Protein AF-A0A377LNA5-F1 (afdb_monomer_lite)

Organism: Enterobacter cloacae (NCBI:txid550)

Structure (mmCIF, N/CA/C/O backbone):
data_AF-A0A377LNA5-F1
#
_entry.id   AF-A0A377LNA5-F1
#
loop_
_atom_site.group_PDB
_atom_site.id
_atom_site.type_symbol
_atom_site.label_atom_id
_atom_site.label_alt_id
_atom_site.label_comp_id
_atom_site.label_asym_id
_atom_site.label_entity_id
_atom_site.label_seq_id
_atom_site.pdbx_PDB_ins_code
_atom_site.Cartn_x
_atom_site.Cartn_y
_atom_site.Cartn_z
_atom_site.occupancy
_atom_site.B_iso_or_equiv
_atom_site.auth_seq_id
_atom_site.auth_comp_id
_atom_site.auth_asym_id
_atom_site.auth_atom_id
_atom_site.pdbx_PDB_model_num
ATOM 1 N N . MET A 1 1 ? 2.629 2.151 -22.520 1.00 58.81 1 MET A N 1
ATOM 2 C CA . MET A 1 1 ? 1.992 1.727 -21.253 1.00 58.81 1 MET A CA 1
ATOM 3 C C . MET A 1 1 ? 3.053 1.701 -20.163 1.00 58.81 1 MET A C 1
ATOM 5 O O . MET A 1 1 ? 4.060 1.023 -20.344 1.00 58.81 1 MET A O 1
ATOM 9 N N . SER A 1 2 ? 2.897 2.472 -19.088 1.00 71.50 2 SER A N 1
ATOM 10 C CA . SER A 1 2 ? 3.775 2.378 -17.916 1.00 71.50 2 SER A CA 1
ATOM 11 C C . SER A 1 2 ? 3.412 1.116 -17.129 1.00 71.50 2 SER A C 1
ATOM 13 O O . SER A 1 2 ? 2.253 0.904 -16.788 1.00 71.50 2 SER A O 1
ATOM 15 N N . LYS A 1 3 ? 4.390 0.239 -16.882 1.00 89.44 3 LYS A N 1
ATOM 16 C CA . LYS A 1 3 ? 4.208 -0.936 -16.017 1.00 89.44 3 LYS A CA 1
ATOM 17 C C . LYS A 1 3 ? 4.509 -0.525 -14.575 1.00 89.44 3 LYS A C 1
ATOM 19 O O . LYS A 1 3 ? 5.549 0.095 -14.333 1.00 89.44 3 LYS A O 1
ATOM 24 N N . LYS A 1 4 ? 3.606 -0.854 -13.649 1.00 94.06 4 LYS A N 1
ATOM 25 C CA . LYS A 1 4 ? 3.732 -0.595 -12.209 1.00 94.06 4 LYS A CA 1
ATOM 26 C C . LYS A 1 4 ? 3.329 -1.844 -11.425 1.00 94.06 4 LYS A C 1
ATOM 28 O O . LYS A 1 4 ? 2.388 -2.521 -11.823 1.00 94.06 4 LYS A O 1
ATOM 33 N N . ILE A 1 5 ? 4.031 -2.125 -10.335 1.00 95.69 5 ILE A N 1
ATOM 34 C CA . ILE A 1 5 ? 3.704 -3.158 -9.347 1.00 95.69 5 ILE A CA 1
ATOM 35 C C . ILE A 1 5 ? 3.685 -2.455 -7.992 1.00 95.69 5 ILE A C 1
ATOM 37 O O . ILE A 1 5 ? 4.661 -1.797 -7.644 1.00 95.69 5 ILE A O 1
ATOM 41 N N . ALA A 1 6 ? 2.583 -2.551 -7.255 1.00 96.62 6 ALA A N 1
ATOM 42 C CA . ALA A 1 6 ? 2.454 -1.974 -5.920 1.00 96.62 6 ALA A CA 1
ATOM 43 C C . ALA A 1 6 ? 2.475 -3.083 -4.864 1.00 96.62 6 ALA A C 1
ATOM 45 O O . ALA A 1 6 ? 1.920 -4.157 -5.087 1.00 96.62 6 ALA A O 1
ATOM 46 N N . PHE A 1 7 ? 3.100 -2.804 -3.723 1.00 96.81 7 PHE A N 1
ATOM 47 C CA . PHE A 1 7 ? 3.096 -3.671 -2.549 1.00 96.81 7 PHE A CA 1
ATOM 48 C C . PHE A 1 7 ? 2.185 -3.061 -1.500 1.00 96.81 7 PHE A C 1
ATOM 50 O O . PHE A 1 7 ? 2.409 -1.934 -1.046 1.00 96.81 7 PHE A O 1
ATOM 57 N N . THR A 1 8 ? 1.154 -3.807 -1.127 1.00 97.19 8 THR A N 1
ATOM 58 C CA . THR A 1 8 ? 0.109 -3.338 -0.224 1.00 97.19 8 THR A CA 1
ATOM 59 C C . THR A 1 8 ? -0.133 -4.342 0.887 1.00 97.19 8 THR A C 1
ATOM 61 O O . THR A 1 8 ? -0.033 -5.546 0.670 1.00 97.19 8 THR A O 1
ATOM 64 N N . VAL A 1 9 ? -0.503 -3.844 2.061 1.00 96.88 9 VAL A N 1
ATOM 65 C CA . VAL A 1 9 ? -0.988 -4.649 3.183 1.00 96.88 9 VAL A CA 1
ATOM 66 C C . VAL A 1 9 ? -2.386 -4.176 3.554 1.00 96.88 9 VAL A C 1
ATOM 68 O O . VAL A 1 9 ? -2.720 -2.997 3.405 1.00 96.88 9 VAL A O 1
ATOM 71 N N . THR A 1 10 ? -3.228 -5.090 4.010 1.00 95.88 10 THR A N 1
ATOM 72 C CA . THR A 1 10 ? -4.555 -4.777 4.537 1.00 95.88 10 THR A CA 1
ATOM 73 C C . THR A 1 10 ? -4.823 -5.654 5.746 1.00 95.88 10 THR A C 1
ATOM 75 O O . THR A 1 10 ? -4.397 -6.807 5.782 1.00 95.88 10 THR A O 1
ATOM 78 N N . CYS A 1 11 ? -5.470 -5.074 6.747 1.00 94.81 11 CYS A N 1
ATOM 79 C CA . CYS A 1 11 ? -5.941 -5.757 7.934 1.00 94.81 11 CYS A CA 1
ATOM 80 C C . CYS A 1 11 ? -7.460 -5.930 7.832 1.00 94.81 11 CYS A C 1
ATOM 82 O O . CYS A 1 11 ? -8.177 -4.973 7.537 1.00 94.81 11 CYS A O 1
ATOM 84 N N . ASP A 1 12 ? -7.934 -7.147 8.090 1.00 89.12 12 ASP A N 1
ATOM 85 C CA . ASP A 1 12 ? -9.356 -7.493 8.055 1.00 89.12 12 ASP A CA 1
ATOM 86 C C . ASP A 1 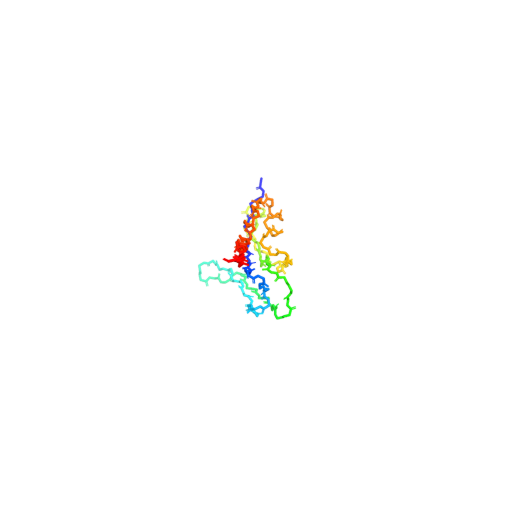12 ? -9.987 -7.415 9.456 1.00 89.12 12 ASP A C 1
ATOM 88 O O . ASP A 1 12 ? -9.326 -7.107 10.450 1.00 89.12 12 ASP A O 1
ATOM 92 N N . GLY A 1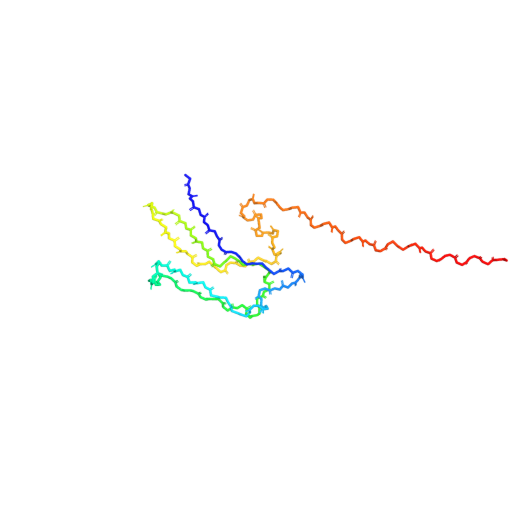 13 ? -11.295 -7.672 9.554 1.00 86.94 13 GLY A N 1
ATOM 93 C CA . GLY A 1 13 ? -11.981 -7.793 10.8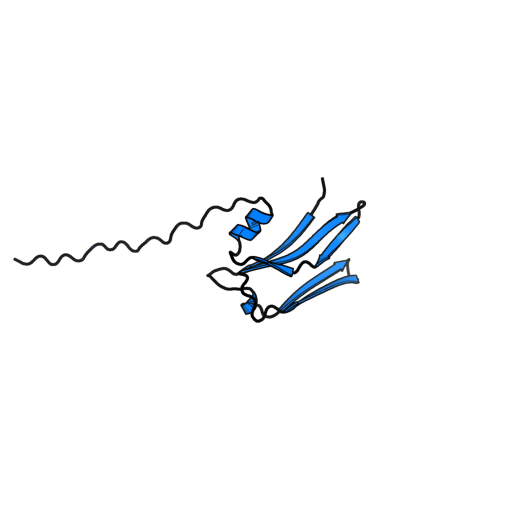47 1.00 86.94 13 GLY A CA 1
ATOM 94 C C . GLY A 1 13 ? -12.036 -6.498 11.666 1.00 86.94 13 GLY A C 1
ATOM 95 O O . GLY A 1 13 ? -12.074 -6.548 12.893 1.00 86.94 13 GLY A O 1
ATOM 96 N N . GLY A 1 14 ? -12.004 -5.335 11.004 1.00 87.06 14 GLY A N 1
ATOM 97 C CA . GLY A 1 14 ? -12.009 -4.024 11.664 1.00 87.06 14 GLY A CA 1
ATOM 98 C C . GLY A 1 14 ? -10.688 -3.658 12.350 1.00 87.06 14 GLY A C 1
ATOM 99 O O . GLY A 1 14 ? -10.643 -2.695 13.114 1.00 87.06 14 GLY A O 1
ATOM 100 N N . GLN A 1 15 ? -9.616 -4.414 12.101 1.00 94.75 15 GLN A N 1
ATOM 101 C CA . GLN A 1 15 ? -8.287 -4.107 12.617 1.00 94.75 15 GLN A CA 1
ATOM 102 C C . GLN A 1 15 ? -7.604 -3.005 11.794 1.00 94.75 15 GLN A C 1
ATOM 104 O O . GLN A 1 15 ? -7.889 -2.814 10.613 1.00 94.75 15 GLN A O 1
ATOM 109 N N . THR A 1 16 ? -6.660 -2.297 12.417 1.00 97.38 16 THR A N 1
ATOM 110 C CA . THR A 1 16 ? -5.829 -1.287 11.746 1.00 97.38 16 THR A CA 1
ATOM 111 C C . THR A 1 16 ? -4.378 -1.741 11.653 1.00 97.38 16 THR A C 1
ATOM 113 O O . THR A 1 16 ? -3.922 -2.606 12.409 1.00 97.38 16 THR A O 1
ATOM 116 N N . VAL A 1 17 ? -3.612 -1.095 10.771 1.00 97.25 17 VAL A N 1
ATOM 117 C CA . VAL A 1 17 ? -2.178 -1.370 10.594 1.00 97.25 17 VAL A CA 1
ATOM 118 C C . VAL A 1 17 ? -1.353 -1.086 11.856 1.00 97.25 17 VAL A C 1
ATOM 120 O O . VAL A 1 17 ? -0.241 -1.593 11.976 1.00 97.25 17 VAL A O 1
ATOM 123 N N . SER A 1 18 ? -1.899 -0.356 12.838 1.00 97.12 18 SER A N 1
ATOM 124 C CA . SER A 1 18 ? -1.273 -0.157 14.155 1.00 97.12 18 SER A CA 1
ATOM 125 C C . SER A 1 18 ? -0.961 -1.473 14.870 1.00 97.12 18 SER A C 1
ATOM 127 O O . SER A 1 18 ? 0.067 -1.584 15.537 1.00 97.12 18 SER A O 1
ATOM 129 N N . GLY A 1 19 ? -1.779 -2.514 14.665 1.00 95.44 19 GLY A N 1
ATOM 130 C CA . GLY A 1 19 ? -1.531 -3.841 15.238 1.00 95.44 19 GLY A CA 1
ATOM 131 C C . GLY A 1 19 ? -0.215 -4.485 14.778 1.00 95.44 19 GLY A C 1
ATOM 132 O O . GLY A 1 19 ? 0.347 -5.302 15.507 1.00 95.44 19 GLY A O 1
ATOM 133 N N . LEU A 1 20 ? 0.307 -4.086 13.612 1.00 94.81 20 LEU A N 1
ATOM 134 C CA . LEU A 1 20 ? 1.554 -4.603 13.038 1.00 94.81 20 LEU A CA 1
ATOM 135 C C . LEU A 1 20 ? 2.806 -3.940 13.629 1.00 94.81 20 LEU A C 1
ATOM 137 O O . LEU A 1 20 ? 3.895 -4.492 13.501 1.00 94.81 20 LEU A O 1
ATOM 141 N N . ARG A 1 21 ? 2.654 -2.794 14.312 1.00 95.81 21 ARG A N 1
ATOM 142 C CA . ARG A 1 21 ? 3.713 -1.973 14.934 1.00 95.81 21 ARG A CA 1
ATOM 143 C C . ARG A 1 21 ? 4.738 -1.416 13.951 1.00 95.81 21 ARG A C 1
ATOM 145 O O . ARG A 1 21 ? 4.812 -0.213 13.798 1.00 95.81 21 ARG A O 1
ATOM 152 N N . ASN A 1 22 ? 5.483 -2.248 13.237 1.00 96.56 22 ASN A N 1
ATOM 153 C CA . ASN A 1 22 ? 6.458 -1.801 12.250 1.00 96.56 22 ASN A CA 1
ATOM 154 C C . ASN A 1 22 ? 6.430 -2.715 11.024 1.00 96.56 22 ASN A C 1
ATOM 156 O O . ASN A 1 22 ? 6.371 -3.936 11.154 1.00 96.56 22 ASN A O 1
ATOM 160 N N . LEU A 1 23 ? 6.526 -2.122 9.837 1.00 96.69 23 LEU A N 1
ATOM 161 C CA . LEU A 1 23 ? 6.727 -2.856 8.591 1.00 96.69 23 LEU A CA 1
ATOM 162 C C . LEU A 1 23 ? 8.025 -2.421 7.932 1.00 96.69 23 LEU A C 1
ATOM 164 O O . LEU A 1 23 ? 8.332 -1.231 7.892 1.00 96.69 23 LEU A O 1
ATOM 168 N N . SER A 1 24 ? 8.753 -3.381 7.374 1.00 95.50 24 SER A N 1
ATOM 169 C CA . SER A 1 24 ? 9.913 -3.132 6.526 1.00 95.50 24 SER A CA 1
ATOM 170 C C . SER A 1 24 ? 9.681 -3.655 5.114 1.00 95.50 24 SER A C 1
ATOM 172 O O . SER A 1 24 ? 8.897 -4.577 4.884 1.00 95.50 24 SER A O 1
ATOM 174 N N . ILE A 1 25 ? 10.360 -3.031 4.160 1.00 95.44 25 ILE A N 1
ATOM 175 C CA . ILE A 1 25 ? 10.478 -3.500 2.789 1.00 95.44 25 ILE A CA 1
ATOM 176 C C . ILE A 1 25 ? 11.936 -3.394 2.366 1.00 95.44 25 ILE A C 1
ATOM 178 O O . ILE A 1 25 ? 12.540 -2.322 2.436 1.00 95.44 25 ILE A O 1
ATOM 182 N N . ASP A 1 26 ? 12.465 -4.516 1.903 1.00 95.56 26 ASP A N 1
ATOM 183 C CA . ASP A 1 26 ? 13.817 -4.640 1.389 1.00 95.56 26 ASP A CA 1
ATOM 184 C C . ASP A 1 26 ? 13.742 -5.078 -0.074 1.00 95.56 26 ASP A C 1
ATOM 186 O O . ASP A 1 26 ? 12.975 -5.965 -0.455 1.00 95.56 26 ASP A O 1
ATOM 190 N N . VAL A 1 27 ? 14.504 -4.393 -0.916 1.00 95.12 27 VAL A N 1
ATOM 191 C CA . VAL A 1 27 ? 14.641 -4.676 -2.340 1.00 95.12 27 VAL A CA 1
ATOM 192 C C . VAL A 1 27 ? 16.064 -5.123 -2.580 1.00 95.12 27 VAL A C 1
ATOM 194 O O . VAL A 1 27 ? 16.999 -4.348 -2.387 1.00 95.12 27 VAL A O 1
ATOM 197 N N . GLU A 1 28 ? 16.216 -6.341 -3.077 1.00 95.81 28 GLU A N 1
ATOM 198 C CA . GLU A 1 28 ? 17.515 -6.956 -3.319 1.00 95.81 28 GLU A CA 1
ATOM 199 C C . GLU A 1 28 ? 17.630 -7.436 -4.770 1.00 95.81 28 GLU A C 1
ATOM 201 O O . GLU A 1 28 ? 16.647 -7.813 -5.413 1.00 95.81 28 GLU A O 1
ATOM 206 N N . GLN A 1 29 ? 18.854 -7.429 -5.293 1.00 93.12 29 GLN A N 1
ATOM 207 C CA . GLN A 1 29 ? 19.222 -8.065 -6.551 1.00 93.12 29 GLN A CA 1
ATOM 208 C C . GLN A 1 29 ? 20.304 -9.109 -6.273 1.00 93.12 29 GLN A C 1
ATOM 210 O O . GLN A 1 29 ? 21.476 -8.782 -6.084 1.00 93.12 29 GLN A O 1
ATOM 215 N N . GLY A 1 30 ? 19.911 -10.384 -6.245 1.00 94.00 30 GLY A N 1
ATOM 216 C CA . GLY A 1 30 ? 20.805 -11.457 -5.810 1.00 94.00 30 GLY A CA 1
ATOM 217 C C . GLY A 1 30 ? 21.185 -11.265 -4.342 1.00 94.00 30 GLY A C 1
ATOM 218 O O . GLY A 1 30 ? 20.304 -11.203 -3.499 1.00 94.00 30 GLY A O 1
ATOM 219 N N . ALA A 1 31 ? 22.481 -11.140 -4.052 1.00 93.69 31 ALA A N 1
ATOM 220 C CA . ALA A 1 31 ? 22.989 -10.865 -2.702 1.00 93.69 31 ALA A CA 1
ATOM 221 C C . ALA A 1 31 ? 23.199 -9.362 -2.417 1.00 93.69 31 ALA A C 1
ATOM 223 O O . ALA A 1 31 ? 23.762 -8.997 -1.387 1.00 93.69 31 ALA A O 1
ATOM 224 N N . THR A 1 32 ? 22.825 -8.478 -3.347 1.00 94.88 32 THR A N 1
ATOM 225 C CA . THR A 1 32 ? 23.027 -7.031 -3.216 1.00 94.88 32 THR A CA 1
ATOM 226 C C . THR A 1 32 ? 21.733 -6.343 -2.792 1.00 94.88 32 THR A C 1
ATOM 228 O O . THR A 1 32 ? 20.781 -6.289 -3.569 1.00 94.88 32 THR A O 1
ATOM 231 N N . GLY A 1 33 ? 21.716 -5.763 -1.591 1.00 94.50 33 GLY A N 1
ATOM 232 C CA . GLY A 1 33 ? 20.645 -4.867 -1.149 1.00 94.50 33 GLY A CA 1
ATOM 233 C C . GLY A 1 33 ? 20.655 -3.558 -1.941 1.00 94.50 33 GLY A C 1
ATOM 234 O O . GLY A 1 33 ? 21.684 -2.890 -2.037 1.00 94.50 33 GLY A O 1
ATOM 235 N N . LEU A 1 34 ? 19.517 -3.206 -2.536 1.00 94.12 34 LEU A N 1
ATOM 236 C CA . LEU A 1 34 ? 19.344 -2.007 -3.360 1.00 94.12 34 LEU A CA 1
ATOM 237 C C . LEU A 1 34 ? 18.592 -0.899 -2.621 1.00 94.12 34 LEU A C 1
ATOM 239 O O . LEU A 1 34 ? 18.940 0.273 -2.756 1.00 94.12 34 LEU A O 1
ATOM 243 N N . VAL A 1 35 ? 17.536 -1.255 -1.886 1.00 94.25 35 VAL A N 1
ATOM 244 C CA . VAL A 1 35 ? 16.716 -0.320 -1.104 1.00 94.25 35 VAL A CA 1
ATOM 245 C C . VAL A 1 35 ? 16.241 -1.017 0.160 1.00 94.25 35 VAL A C 1
ATOM 247 O O . VAL A 1 35 ? 15.777 -2.146 0.085 1.00 94.25 35 VAL A O 1
ATOM 250 N N . SER A 1 36 ? 16.269 -0.301 1.276 1.00 94.38 36 SER A N 1
ATOM 251 C CA . SER A 1 36 ? 15.612 -0.697 2.519 1.00 94.38 36 SER A CA 1
ATOM 252 C C . SER A 1 36 ? 14.767 0.465 3.018 1.00 94.38 36 SER A C 1
ATOM 254 O O . SER A 1 36 ? 15.177 1.625 2.931 1.00 94.38 36 SER A O 1
ATOM 256 N N . GLY A 1 37 ? 13.580 0.167 3.528 1.00 93.44 37 GLY A N 1
ATOM 257 C CA . GLY A 1 37 ? 12.695 1.154 4.127 1.00 93.44 37 GLY A CA 1
ATOM 258 C C . GLY A 1 37 ? 11.855 0.532 5.226 1.00 93.44 37 GLY A C 1
ATOM 259 O O . GLY A 1 37 ? 11.457 -0.626 5.128 1.00 93.44 37 GLY A O 1
ATOM 260 N N . SER A 1 38 ? 11.567 1.306 6.265 1.00 95.62 38 SER A N 1
ATOM 261 C CA . SER A 1 38 ? 10.659 0.907 7.334 1.00 95.62 38 SER A CA 1
ATOM 262 C C . SER A 1 38 ? 9.641 1.999 7.626 1.00 95.62 38 SER A C 1
ATOM 264 O O . SER A 1 38 ? 9.848 3.177 7.328 1.00 95.62 38 SER A O 1
ATOM 266 N N . VAL A 1 39 ? 8.510 1.589 8.184 1.00 96.38 39 VAL A N 1
ATOM 267 C CA . VAL A 1 39 ? 7.449 2.478 8.636 1.00 96.38 39 VAL A CA 1
ATOM 268 C C . VAL A 1 39 ? 6.959 2.023 10.001 1.00 96.38 39 VAL A C 1
ATOM 270 O O . VAL A 1 39 ? 6.514 0.888 10.168 1.00 96.38 39 VAL A O 1
ATOM 273 N N . GLU A 1 40 ? 7.015 2.948 10.955 1.00 96.88 40 GLU A N 1
ATOM 274 C CA . GLU A 1 40 ? 6.361 2.812 12.251 1.00 96.88 40 GLU A CA 1
ATOM 275 C C . GLU A 1 40 ? 4.854 3.033 12.071 1.00 96.88 40 GLU A C 1
ATOM 277 O O . GLU A 1 40 ? 4.405 3.966 11.397 1.00 96.88 40 GLU A O 1
ATOM 282 N N . LEU A 1 41 ? 4.068 2.135 12.646 1.00 97.44 41 LEU A N 1
ATOM 283 C CA . LEU A 1 41 ? 2.624 2.057 12.478 1.00 97.44 41 LEU A CA 1
ATOM 284 C C . LEU A 1 41 ? 1.877 2.278 13.789 1.00 97.44 41 LEU A C 1
ATOM 286 O O . LEU A 1 41 ? 0.659 2.436 13.754 1.00 97.44 41 LEU A O 1
ATOM 290 N N . SER A 1 42 ? 2.565 2.325 14.931 1.00 96.50 42 SER A N 1
ATOM 291 C CA . SER A 1 42 ? 1.922 2.572 16.220 1.00 96.50 42 SER A CA 1
ATOM 292 C C . SER A 1 42 ? 1.069 3.845 16.186 1.00 96.50 42 SER A C 1
ATOM 294 O O . SER A 1 42 ? 1.544 4.932 15.861 1.00 96.50 42 SER A O 1
ATOM 296 N N . GLY A 1 43 ? -0.216 3.703 16.518 1.00 95.75 43 GLY A N 1
ATOM 297 C CA . GLY A 1 43 ? -1.177 4.812 16.545 1.00 95.75 43 GLY A CA 1
ATOM 298 C C . GLY A 1 43 ? -1.828 5.149 15.198 1.00 95.75 43 GLY A C 1
ATOM 299 O O . GLY A 1 43 ? -2.658 6.055 15.140 1.00 95.75 43 GLY A O 1
ATOM 300 N N . ARG A 1 44 ? -1.504 4.421 14.124 1.00 96.62 44 ARG A N 1
ATOM 301 C CA . ARG A 1 44 ? -2.152 4.577 12.815 1.00 96.62 44 ARG A CA 1
ATOM 302 C C . ARG A 1 44 ? -3.585 4.047 12.807 1.00 96.62 44 ARG A C 1
ATOM 304 O O . ARG A 1 44 ? -3.902 3.021 13.414 1.00 96.62 44 ARG A O 1
ATOM 311 N N . GLN A 1 45 ? -4.452 4.758 12.096 1.00 96.69 45 GLN A N 1
ATOM 312 C CA . GLN A 1 45 ? -5.888 4.462 12.030 1.00 96.69 45 GLN A CA 1
ATOM 313 C C . GLN A 1 45 ? -6.277 3.748 10.736 1.00 96.69 45 GLN A C 1
ATOM 315 O O . GLN A 1 45 ? -7.395 3.261 10.605 1.00 96.69 45 GLN A O 1
ATOM 320 N N . GLU A 1 46 ? -5.356 3.669 9.782 1.00 97.75 46 GLU A N 1
ATOM 321 C CA . GLU A 1 46 ? -5.628 3.082 8.485 1.00 97.75 46 GLU A CA 1
ATOM 322 C C . GLU A 1 46 ? -5.751 1.556 8.579 1.00 97.75 46 GLU A C 1
ATOM 324 O O . GLU A 1 46 ? -4.961 0.902 9.258 1.00 97.75 46 GLU A O 1
ATOM 329 N N . ALA A 1 47 ? -6.726 0.971 7.883 1.00 97.50 47 ALA A N 1
ATOM 330 C CA . ALA A 1 47 ? -6.877 -0.483 7.783 1.00 97.50 47 ALA A CA 1
ATOM 331 C C . ALA A 1 47 ? -6.062 -1.078 6.622 1.00 97.50 47 ALA A C 1
ATOM 333 O O . ALA A 1 47 ? -5.778 -2.271 6.609 1.00 97.50 47 ALA A O 1
ATOM 334 N N . ALA A 1 48 ? -5.639 -0.256 5.660 1.00 97.75 48 ALA A N 1
ATOM 335 C CA . ALA A 1 48 ? -4.766 -0.668 4.566 1.00 97.75 48 ALA A CA 1
ATOM 336 C C . ALA A 1 48 ? -3.644 0.343 4.310 1.00 97.75 48 ALA A C 1
ATOM 338 O O . ALA A 1 48 ? -3.753 1.519 4.658 1.00 97.75 48 ALA A O 1
ATOM 339 N N . LEU A 1 49 ? -2.554 -0.118 3.695 1.00 97.94 49 LEU A N 1
ATOM 340 C CA . LEU A 1 49 ? -1.357 0.677 3.431 1.00 97.94 49 LEU A CA 1
ATOM 341 C C . LEU A 1 49 ? -0.695 0.242 2.117 1.00 97.94 49 LEU A C 1
ATOM 343 O O . LEU A 1 49 ? -0.450 -0.944 1.901 1.00 97.94 49 LEU A O 1
ATOM 347 N N . ILE A 1 50 ? -0.335 1.206 1.269 1.00 97.81 50 ILE A N 1
ATOM 348 C CA . ILE A 1 50 ? 0.624 1.017 0.173 1.00 97.81 50 ILE A CA 1
ATOM 349 C C . ILE A 1 50 ? 2.022 1.265 0.741 1.00 97.81 50 ILE A C 1
ATOM 351 O O . ILE A 1 50 ? 2.355 2.400 1.084 1.00 97.81 50 ILE A O 1
ATOM 355 N N . LEU A 1 51 ? 2.856 0.225 0.828 1.00 97.31 51 LEU A N 1
ATOM 356 C CA . LEU A 1 51 ? 4.233 0.370 1.310 1.00 97.31 51 LEU A CA 1
ATOM 357 C C . LEU A 1 51 ? 5.117 1.030 0.253 1.00 97.31 51 LEU A C 1
ATOM 359 O O . LEU A 1 51 ? 5.830 1.992 0.537 1.00 97.31 51 LEU A O 1
ATOM 363 N N . GLY A 1 52 ? 5.053 0.533 -0.979 1.00 96.69 52 GLY A N 1
ATOM 364 C CA . GLY A 1 52 ? 5.901 1.012 -2.057 1.00 96.69 52 GLY A CA 1
ATOM 365 C C . GLY A 1 52 ? 5.502 0.470 -3.417 1.00 96.69 52 GLY A C 1
ATOM 366 O O . GLY A 1 52 ? 4.604 -0.361 -3.550 1.00 96.69 52 GLY A O 1
ATOM 367 N N . GLU A 1 53 ? 6.181 0.966 -4.443 1.00 96.81 53 GLU A N 1
ATOM 368 C CA . GLU A 1 53 ? 5.877 0.659 -5.834 1.00 96.81 53 GLU A CA 1
ATOM 369 C C . GLU A 1 53 ? 7.151 0.453 -6.651 1.00 96.81 53 GLU A C 1
ATOM 371 O O . GLU A 1 53 ? 8.063 1.283 -6.619 1.00 96.81 53 GLU A O 1
ATOM 376 N N . PHE A 1 54 ? 7.165 -0.595 -7.473 1.00 96.25 54 PHE A N 1
ATOM 377 C CA . PHE A 1 54 ? 8.030 -0.664 -8.641 1.00 96.25 54 PHE A CA 1
ATOM 378 C C . PHE A 1 54 ? 7.350 -0.023 -9.835 1.00 96.25 54 PHE A C 1
ATOM 380 O O . PHE A 1 54 ? 6.209 -0.339 -10.163 1.00 96.25 54 PHE A O 1
ATOM 387 N N . TYR A 1 55 ? 8.075 0.821 -10.551 1.00 95.25 55 TYR A N 1
ATOM 388 C CA . TYR A 1 55 ? 7.595 1.429 -11.784 1.00 95.25 55 TYR A CA 1
ATOM 389 C C . TYR A 1 55 ? 8.696 1.463 -12.837 1.00 95.25 55 TYR A C 1
ATOM 391 O O . TYR A 1 55 ? 9.890 1.492 -12.526 1.00 95.25 55 TYR A O 1
ATOM 399 N N . ARG A 1 56 ? 8.290 1.451 -14.110 1.00 94.56 56 ARG A N 1
ATOM 400 C CA . ARG A 1 56 ? 9.220 1.564 -15.236 1.00 94.56 56 ARG A CA 1
ATOM 401 C C . ARG A 1 56 ? 9.472 3.034 -15.583 1.00 94.56 56 ARG A C 1
ATOM 403 O O . ARG A 1 56 ? 8.528 3.767 -15.875 1.00 94.56 56 ARG A O 1
ATOM 410 N N . ARG A 1 57 ? 10.738 3.453 -15.618 1.00 92.25 57 ARG A N 1
ATOM 411 C CA . ARG A 1 57 ? 11.186 4.776 -16.093 1.00 92.25 57 ARG A CA 1
ATOM 412 C C . ARG A 1 57 ? 12.401 4.588 -16.994 1.00 92.25 57 ARG A C 1
ATOM 414 O O . ARG A 1 57 ? 13.361 3.968 -16.567 1.00 92.25 57 ARG A O 1
ATOM 421 N N . ASN A 1 58 ? 12.359 5.109 -18.222 1.00 91.81 58 ASN A N 1
ATOM 422 C CA . ASN A 1 58 ? 13.441 4.980 -19.216 1.00 91.81 58 ASN A CA 1
ATOM 423 C C . ASN A 1 58 ? 13.909 3.533 -19.446 1.00 91.81 58 ASN A C 1
ATOM 425 O O . ASN A 1 58 ? 15.092 3.272 -19.598 1.00 91.81 58 ASN A O 1
ATOM 429 N N . ASN A 1 59 ? 12.968 2.588 -19.457 1.00 89.75 59 ASN A N 1
ATOM 430 C CA . ASN A 1 59 ? 13.261 1.161 -19.557 1.00 89.75 59 ASN A CA 1
ATOM 431 C C . ASN A 1 59 ? 14.079 0.576 -18.386 1.00 89.75 59 ASN A C 1
ATOM 433 O O . ASN A 1 59 ? 14.592 -0.527 -18.521 1.00 89.75 59 ASN A O 1
ATOM 437 N N . ASP A 1 60 ? 14.098 1.236 -17.226 1.00 91.88 60 ASP A N 1
ATOM 438 C CA . ASP A 1 60 ? 14.618 0.706 -15.962 1.00 91.88 60 ASP A CA 1
ATOM 439 C C . ASP A 1 60 ? 13.499 0.520 -14.939 1.00 91.88 60 ASP A C 1
ATOM 441 O O . ASP A 1 60 ? 12.516 1.267 -14.927 1.00 91.88 60 ASP A O 1
ATOM 445 N N . TRP A 1 61 ? 13.649 -0.471 -14.056 1.00 92.38 61 TRP A N 1
ATOM 446 C CA . TRP A 1 61 ? 12.807 -0.593 -12.869 1.00 92.38 61 TRP A CA 1
ATOM 447 C C . TRP A 1 61 ? 13.342 0.344 -11.794 1.00 92.38 61 TRP A C 1
ATOM 449 O O . TRP A 1 61 ? 14.540 0.372 -11.516 1.00 92.38 61 TRP A O 1
ATOM 459 N N . LYS A 1 62 ? 12.446 1.121 -11.198 1.00 93.50 62 LYS A N 1
ATOM 460 C CA . LYS A 1 62 ? 12.729 1.968 -10.044 1.00 93.50 62 LYS A CA 1
ATOM 461 C C . LYS A 1 62 ? 11.767 1.593 -8.933 1.00 93.50 62 LYS A C 1
ATOM 463 O O . LYS A 1 62 ? 10.598 1.331 -9.210 1.00 93.50 62 LYS A O 1
ATOM 468 N N . PHE A 1 63 ? 12.269 1.571 -7.708 1.00 95.25 63 PHE A N 1
ATOM 469 C CA . PHE A 1 63 ? 11.448 1.432 -6.518 1.00 95.25 63 PHE A CA 1
ATOM 470 C C . PHE A 1 63 ? 11.202 2.807 -5.901 1.00 95.25 63 PHE A C 1
ATOM 472 O O . PHE A 1 63 ? 12.089 3.663 -5.901 1.00 95.25 63 PHE A O 1
ATOM 479 N N . ARG A 1 64 ? 10.003 3.011 -5.369 1.00 94.88 64 ARG A N 1
ATOM 480 C CA . ARG A 1 64 ? 9.643 4.182 -4.576 1.00 94.88 64 ARG A CA 1
ATOM 481 C C . ARG A 1 64 ? 8.922 3.727 -3.322 1.00 94.88 64 ARG A C 1
ATOM 483 O O . ARG A 1 64 ? 7.924 3.016 -3.404 1.00 94.88 64 ARG A O 1
ATOM 490 N N . PHE A 1 65 ? 9.410 4.200 -2.185 1.00 95.94 65 PHE A N 1
ATOM 491 C CA . PHE A 1 65 ? 8.713 4.092 -0.915 1.00 95.94 65 PHE A CA 1
ATOM 492 C C . PHE A 1 65 ? 7.550 5.095 -0.873 1.00 95.94 65 PHE A C 1
ATOM 494 O O . PHE A 1 65 ? 7.709 6.228 -1.330 1.00 95.94 65 PHE A O 1
ATOM 501 N N . VAL A 1 66 ? 6.381 4.668 -0.389 1.00 95.50 66 VAL A N 1
ATOM 502 C CA . VAL A 1 66 ? 5.131 5.450 -0.443 1.00 95.50 66 VAL A CA 1
ATOM 503 C C . VAL A 1 66 ? 4.511 5.631 0.945 1.00 95.50 66 VAL A C 1
ATOM 505 O O . VAL A 1 66 ? 4.233 6.761 1.329 1.00 95.50 66 VAL A O 1
ATOM 508 N N . ALA A 1 67 ? 4.308 4.546 1.699 1.00 95.62 67 ALA A N 1
ATOM 509 C CA . ALA A 1 67 ? 3.683 4.538 3.032 1.00 95.62 67 ALA A CA 1
ATOM 510 C C . ALA A 1 67 ? 2.302 5.239 3.138 1.00 95.62 67 ALA A C 1
ATOM 512 O O . ALA A 1 67 ? 1.941 5.782 4.190 1.00 95.62 67 ALA A O 1
ATOM 513 N N . GLN A 1 68 ? 1.502 5.190 2.071 1.00 97.38 68 GLN A N 1
ATOM 514 C CA . GLN A 1 68 ? 0.178 5.816 2.004 1.00 97.38 68 GLN A CA 1
ATOM 515 C C . GLN A 1 68 ? -0.894 4.912 2.612 1.00 97.38 68 GLN A C 1
ATOM 517 O O . GLN A 1 68 ? -1.060 3.774 2.176 1.00 97.38 68 GLN A O 1
ATOM 522 N N . GLY A 1 69 ? -1.639 5.422 3.591 1.00 97.19 69 GLY A N 1
ATOM 523 C CA . GLY A 1 69 ? -2.690 4.677 4.279 1.00 97.19 69 GLY A CA 1
ATOM 524 C C . GLY A 1 69 ? -4.100 4.900 3.718 1.00 97.19 69 GLY A C 1
ATOM 525 O O . GLY A 1 69 ? -4.385 5.919 3.088 1.00 97.19 69 GLY A O 1
ATOM 526 N N . PHE A 1 70 ? -4.983 3.934 3.973 1.00 97.44 70 PHE A N 1
ATOM 527 C CA . PHE A 1 70 ? -6.391 3.913 3.580 1.00 97.44 70 PHE A CA 1
ATOM 528 C C . PHE A 1 70 ? -7.263 3.492 4.772 1.00 97.44 70 PHE A C 1
ATOM 530 O O . PHE A 1 70 ? -7.213 2.345 5.223 1.00 97.44 70 PHE A O 1
ATOM 537 N N . ASN A 1 71 ? -8.093 4.414 5.274 1.00 94.69 71 ASN A N 1
ATOM 538 C CA . ASN A 1 71 ? -8.959 4.171 6.438 1.00 94.69 71 ASN A CA 1
ATOM 539 C C . ASN A 1 71 ? -9.998 3.067 6.199 1.00 94.69 71 ASN A C 1
ATOM 541 O O . ASN A 1 71 ? -10.197 2.231 7.068 1.00 94.69 71 ASN A O 1
ATOM 545 N N . GLY A 1 72 ? -10.631 3.023 5.022 1.00 89.75 72 GLY A N 1
ATOM 546 C CA . GLY A 1 72 ? -11.677 2.035 4.717 1.00 89.75 72 GLY A CA 1
ATOM 547 C C . GLY A 1 72 ? -11.166 0.650 4.293 1.00 89.75 72 GLY A C 1
ATOM 548 O O . GLY A 1 72 ? -11.954 -0.156 3.809 1.00 89.75 72 GLY A O 1
ATOM 549 N N . GLY A 1 73 ? -9.864 0.375 4.426 1.00 94.00 73 GLY A N 1
ATOM 550 C CA . GLY A 1 73 ? -9.296 -0.950 4.169 1.00 94.00 73 GLY A CA 1
ATOM 551 C C . GLY A 1 73 ? -9.238 -1.328 2.688 1.00 94.00 73 GLY A C 1
ATOM 552 O O . GLY A 1 73 ? -8.877 -0.509 1.839 1.00 94.00 73 GLY A O 1
ATOM 553 N N . LEU A 1 74 ? -9.568 -2.587 2.386 1.00 93.69 74 LEU A N 1
ATOM 554 C CA . LEU A 1 74 ? -9.350 -3.194 1.070 1.00 93.69 74 LEU A CA 1
ATOM 555 C C . LEU A 1 74 ? -10.143 -2.508 -0.050 1.00 93.69 74 LEU A C 1
ATOM 557 O O . LEU A 1 74 ? -9.604 -2.291 -1.132 1.00 93.69 74 LEU A O 1
ATOM 561 N N . LYS A 1 75 ? -11.408 -2.154 0.202 1.00 93.12 75 LYS A N 1
ATOM 562 C CA . LYS A 1 75 ? -12.299 -1.577 -0.815 1.00 93.12 75 LYS A CA 1
ATOM 563 C C . LYS A 1 75 ? -11.759 -0.265 -1.414 1.00 93.12 75 LYS A C 1
ATOM 565 O O . LYS A 1 75 ? -11.490 -0.251 -2.614 1.00 93.12 75 LYS A O 1
ATOM 570 N N . PRO A 1 76 ? -11.504 0.805 -0.633 1.00 94.38 76 PRO A N 1
ATOM 571 C CA . PRO A 1 76 ? -10.951 2.043 -1.189 1.00 94.38 76 PRO A CA 1
ATOM 572 C C . PRO A 1 76 ? -9.524 1.871 -1.733 1.00 94.38 76 PRO A C 1
ATOM 574 O O . PRO A 1 76 ? -9.129 2.593 -2.648 1.00 94.38 76 PRO A O 1
ATOM 577 N N . LEU A 1 77 ? -8.744 0.917 -1.205 1.00 96.44 77 LEU A N 1
ATOM 578 C CA . LEU A 1 77 ? -7.435 0.575 -1.765 1.00 96.44 77 LEU A CA 1
ATOM 579 C C . LEU A 1 77 ? -7.572 -0.018 -3.177 1.00 96.44 77 LEU A C 1
ATOM 581 O O . LEU A 1 77 ? -6.825 0.354 -4.078 1.00 96.44 77 LEU A O 1
ATOM 585 N N . ALA A 1 78 ? -8.514 -0.930 -3.392 1.00 94.94 78 ALA A N 1
ATOM 586 C CA . ALA A 1 78 ? -8.741 -1.547 -4.693 1.00 94.94 78 ALA A CA 1
ATOM 587 C C . ALA A 1 78 ? -9.302 -0.550 -5.712 1.00 94.94 78 ALA A C 1
ATOM 589 O O . ALA A 1 78 ? -8.794 -0.468 -6.833 1.00 94.94 78 ALA A O 1
ATOM 590 N N . GLU A 1 79 ? -10.265 0.275 -5.295 1.00 95.06 79 GLU A N 1
ATOM 591 C CA . GLU A 1 79 ? -10.821 1.360 -6.108 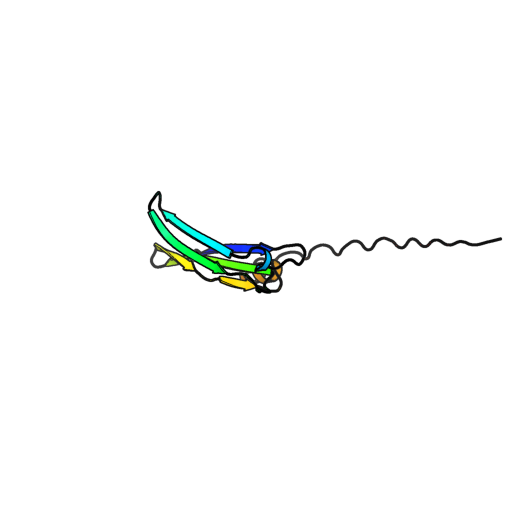1.00 95.06 79 GLU A CA 1
ATOM 592 C C . GLU A 1 79 ? -9.732 2.356 -6.540 1.00 95.06 79 GLU A C 1
ATOM 594 O O . GLU A 1 79 ? -9.726 2.802 -7.688 1.00 95.06 79 GLU A O 1
ATOM 599 N N . HIS A 1 80 ? -8.744 2.634 -5.678 1.00 95.06 80 HIS A N 1
ATOM 600 C CA . HIS A 1 80 ? -7.572 3.446 -6.028 1.00 95.06 80 HIS A CA 1
ATOM 601 C C . HIS A 1 80 ? -6.762 2.867 -7.204 1.00 95.06 80 HIS A C 1
ATOM 603 O O . HIS A 1 80 ? -6.190 3.624 -7.990 1.00 95.06 80 HIS A O 1
ATOM 609 N N . PHE A 1 81 ? -6.736 1.540 -7.369 1.00 94.12 81 PHE A N 1
ATOM 610 C CA . PHE A 1 81 ? -6.116 0.866 -8.517 1.00 94.12 81 PHE A CA 1
ATOM 611 C C . PHE A 1 81 ? -7.091 0.597 -9.676 1.00 94.12 81 PHE A C 1
ATOM 613 O O . PHE A 1 81 ? -6.699 -0.023 -10.666 1.00 94.12 81 PHE A O 1
ATOM 620 N N . GLY A 1 82 ? -8.340 1.064 -9.584 1.00 93.12 82 GLY A N 1
ATOM 621 C CA . GLY A 1 82 ? -9.385 0.804 -10.575 1.00 93.12 82 GLY A CA 1
ATOM 622 C C . GLY A 1 82 ? -9.914 -0.634 -10.552 1.00 93.12 82 GLY A C 1
ATOM 623 O O . GLY A 1 82 ? -10.514 -1.077 -11.530 1.00 93.12 82 GLY A O 1
ATOM 624 N N . VAL A 1 83 ? -9.678 -1.373 -9.464 1.00 92.62 83 VAL A N 1
ATOM 625 C CA . VAL A 1 83 ? -10.213 -2.721 -9.252 1.00 92.62 83 VAL A CA 1
ATOM 626 C C . VAL A 1 83 ? -11.554 -2.604 -8.540 1.00 92.62 83 VAL A C 1
ATOM 628 O O . VAL A 1 83 ? -11.653 -1.971 -7.492 1.00 92.62 83 VAL A O 1
ATOM 631 N N . ASN A 1 84 ? -12.583 -3.237 -9.101 1.00 90.31 84 ASN A N 1
ATOM 632 C CA . ASN A 1 84 ? -13.890 -3.315 -8.464 1.00 90.31 84 ASN A CA 1
ATOM 633 C C . ASN A 1 84 ? -13.946 -4.543 -7.545 1.00 90.31 84 ASN A C 1
ATOM 635 O O . ASN A 1 84 ? -13.627 -5.652 -7.978 1.00 90.31 84 ASN A O 1
ATOM 639 N N . ILE A 1 85 ? -14.347 -4.342 -6.291 1.00 85.44 85 ILE A N 1
ATOM 640 C CA . ILE A 1 85 ? -14.523 -5.401 -5.295 1.00 85.44 85 ILE A CA 1
ATOM 641 C C . ILE A 1 85 ? -16.003 -5.462 -4.937 1.00 85.44 85 ILE A C 1
ATOM 643 O O . ILE A 1 85 ? -16.615 -4.438 -4.640 1.00 85.44 85 ILE A O 1
ATOM 647 N N . ALA A 1 86 ? -16.575 -6.665 -4.982 1.00 80.94 86 ALA A N 1
ATOM 648 C CA . ALA A 1 86 ? -17.940 -6.888 -4.529 1.00 80.94 86 ALA A CA 1
ATOM 649 C C . ALA A 1 86 ? -18.040 -6.642 -3.019 1.00 80.94 86 ALA A C 1
ATOM 651 O O . ALA A 1 86 ? -17.135 -7.008 -2.269 1.00 80.94 86 ALA A O 1
ATOM 652 N N . ASP A 1 87 ? -19.145 -6.048 -2.578 1.00 75.81 87 ASP A N 1
ATOM 653 C CA . ASP A 1 87 ? -19.415 -5.918 -1.151 1.00 75.81 87 ASP A CA 1
ATOM 654 C C . ASP A 1 87 ? -19.515 -7.305 -0.499 1.00 75.81 87 ASP A C 1
ATOM 656 O O . ASP A 1 87 ? -20.082 -8.240 -1.075 1.00 75.81 87 ASP A O 1
ATOM 660 N N . GLU A 1 88 ? -18.956 -7.432 0.708 1.00 66.44 88 GLU A N 1
ATOM 661 C CA . GLU A 1 88 ? -19.150 -8.615 1.547 1.00 66.44 88 GLU A CA 1
ATOM 662 C C . GLU A 1 88 ? -20.664 -8.840 1.722 1.00 66.44 88 GLU A C 1
ATOM 664 O O . GLU A 1 88 ? -21.389 -7.883 2.028 1.00 66.44 88 GLU A O 1
ATOM 669 N N . PRO A 1 89 ? -21.179 -10.070 1.521 1.00 60.50 89 PRO A N 1
ATOM 670 C CA . PRO A 1 89 ? -22.585 -10.347 1.763 1.00 60.50 89 PRO A CA 1
ATOM 671 C C . PRO A 1 89 ? -22.929 -9.971 3.204 1.00 60.50 89 PRO A C 1
ATOM 673 O O . PRO A 1 89 ? -22.243 -10.379 4.143 1.00 60.50 89 PRO A O 1
ATOM 676 N N . ALA A 1 90 ? -23.995 -9.182 3.366 1.00 60.88 90 ALA A N 1
ATOM 677 C CA . ALA A 1 90 ? -24.450 -8.726 4.672 1.00 60.88 90 ALA A CA 1
ATOM 678 C C . ALA A 1 90 ? -24.530 -9.912 5.652 1.00 60.88 90 ALA A C 1
ATOM 680 O O . ALA A 1 90 ? -24.994 -10.991 5.255 1.00 60.88 90 ALA A O 1
ATOM 681 N N . PRO A 1 91 ? -24.098 -9.744 6.918 1.00 63.81 91 PRO A N 1
ATOM 682 C CA . PRO A 1 91 ? -24.223 -10.802 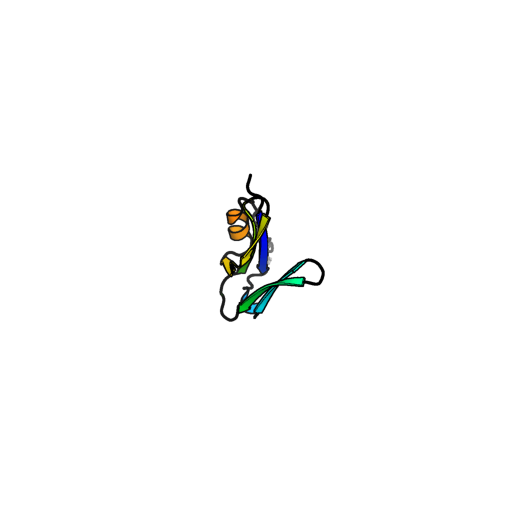7.905 1.00 63.81 91 PRO A CA 1
ATOM 683 C C . PRO A 1 91 ? -25.684 -11.248 7.939 1.00 63.81 91 PRO A C 1
ATOM 685 O O . PRO A 1 91 ? -26.583 -10.429 8.144 1.00 63.81 91 PRO A O 1
ATOM 688 N N . ARG A 1 92 ? -25.921 -12.544 7.688 1.00 60.25 92 ARG A N 1
ATOM 689 C CA . ARG A 1 92 ? -27.252 -13.143 7.817 1.00 60.25 92 ARG A CA 1
ATOM 690 C C . ARG A 1 92 ? -27.750 -12.805 9.217 1.00 60.25 92 ARG A C 1
ATOM 692 O O . ARG A 1 92 ? -27.173 -13.270 10.198 1.00 60.25 92 ARG A O 1
ATOM 699 N N . SER A 1 93 ? -28.770 -11.953 9.307 1.00 65.62 93 SER A N 1
ATOM 700 C CA . SER A 1 93 ? -29.449 -11.711 10.576 1.00 65.62 93 SER A CA 1
ATOM 701 C C . SER A 1 93 ? -29.939 -13.068 11.087 1.00 65.62 93 SER A C 1
ATOM 703 O O . SER A 1 93 ? -30.487 -13.825 10.283 1.00 65.62 93 SER A O 1
ATOM 705 N N . PRO A 1 94 ? -29.707 -13.435 12.359 1.00 69.69 94 PRO A N 1
ATOM 706 C CA . PRO A 1 94 ? -30.314 -14.642 12.893 1.00 69.69 94 PRO A CA 1
ATOM 707 C C . PRO A 1 94 ? -31.828 -14.469 12.780 1.00 69.69 94 PRO A C 1
ATOM 709 O O . PRO A 1 94 ? -32.373 -13.488 13.286 1.00 69.69 94 PRO A O 1
ATOM 712 N N . ASP A 1 95 ? -32.485 -15.378 12.061 1.00 61.12 95 ASP A N 1
ATOM 713 C CA . AS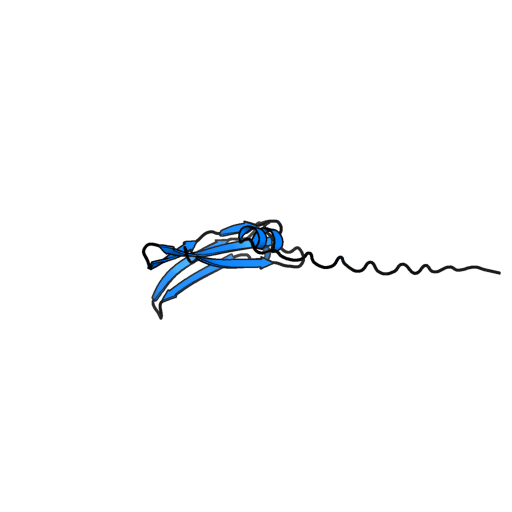P A 1 95 ? -33.936 -15.409 11.950 1.00 61.12 95 ASP A CA 1
ATOM 714 C C . ASP A 1 95 ? -34.528 -15.442 13.361 1.00 61.12 95 ASP A C 1
ATOM 716 O O . ASP A 1 95 ? -34.481 -16.459 14.057 1.00 61.12 95 ASP A O 1
ATOM 720 N N . SER A 1 96 ? -35.096 -14.317 13.788 1.00 62.66 96 SER A N 1
ATOM 721 C CA . SER A 1 96 ? -35.939 -14.209 14.974 1.00 62.66 96 SER A CA 1
ATOM 722 C C . SER A 1 96 ? -37.262 -14.928 14.700 1.00 62.66 96 SER A C 1
ATOM 724 O O . SER A 1 96 ? -38.315 -14.303 14.594 1.00 62.66 96 SER A O 1
ATOM 726 N N . SER A 1 97 ? -37.219 -16.253 14.543 1.00 62.41 97 SER A N 1
ATOM 727 C CA . SER A 1 97 ? -38.413 -17.094 14.576 1.00 62.41 97 SER A CA 1
ATOM 728 C C . SER A 1 97 ? -38.934 -17.072 16.009 1.00 62.41 97 SER A C 1
ATOM 730 O O . SER A 1 97 ? -38.419 -17.750 16.897 1.00 62.41 97 SER A O 1
ATOM 732 N N . GLY A 1 98 ? -39.893 -16.175 16.231 1.00 55.88 98 GLY A N 1
ATOM 733 C CA . GLY A 1 98 ? -40.480 -15.876 17.523 1.00 55.88 98 GLY A CA 1
ATOM 734 C C . GLY A 1 98 ? -41.025 -17.116 18.223 1.00 55.88 98 GLY A C 1
ATOM 735 O O . GLY A 1 98 ? -41.808 -17.886 17.670 1.00 55.88 98 GLY A O 1
ATOM 736 N N . CYS A 1 99 ? -40.637 -17.256 19.486 1.00 47.09 99 CYS A N 1
ATOM 737 C CA . CYS A 1 99 ? -41.382 -18.008 20.478 1.00 47.09 99 CYS A CA 1
ATOM 738 C C . CYS A 1 99 ? -42.782 -17.385 20.594 1.00 47.09 99 CYS A C 1
ATOM 740 O O . CYS A 1 99 ? -42.902 -16.236 21.017 1.00 47.09 99 CYS A O 1
ATOM 742 N N . ASN A 1 100 ? -43.827 -18.119 20.210 1.00 64.00 100 ASN A N 1
ATOM 743 C CA . ASN A 1 100 ? -45.203 -17.740 20.513 1.00 64.00 100 ASN A CA 1
ATOM 744 C C . ASN A 1 100 ? -45.766 -18.733 21.543 1.00 64.00 100 ASN A C 1
ATOM 746 O O . ASN A 1 100 ? -46.150 -19.839 21.157 1.00 64.00 100 ASN A O 1
ATOM 750 N N . PRO A 1 101 ? -45.803 -18.402 22.846 1.00 67.94 101 PRO A N 1
ATOM 751 C CA . PRO A 1 101 ? -46.549 -19.188 23.810 1.00 67.94 101 PRO A CA 1
ATOM 752 C C . PRO A 1 101 ? -48.006 -18.720 23.751 1.00 67.94 101 PRO A C 1
ATOM 754 O O . PRO A 1 101 ? -48.345 -17.669 24.289 1.00 67.94 101 PRO A O 1
ATOM 757 N N . SER A 1 102 ? -48.876 -19.472 23.075 1.00 66.25 102 SER A N 1
ATOM 758 C CA . SER A 1 102 ? -50.321 -19.238 23.169 1.00 66.25 102 SER A CA 1
ATOM 759 C C . SER A 1 102 ? -50.949 -20.321 24.036 1.00 66.25 102 SER A C 1
ATOM 761 O O . SER A 1 102 ? -50.904 -21.504 23.708 1.00 66.25 102 SER A O 1
ATOM 763 N N . ALA A 1 103 ? -51.456 -19.880 25.184 1.00 53.66 103 ALA A N 1
ATOM 764 C CA . ALA A 1 103 ? -52.187 -20.663 26.162 1.00 53.66 103 ALA A CA 1
ATOM 765 C C . ALA A 1 103 ? -53.649 -20.862 25.733 1.00 53.66 103 ALA A C 1
ATOM 767 O O . ALA A 1 103 ? -54.289 -19.906 25.292 1.00 53.66 103 ALA A O 1
ATOM 768 N N . SER A 1 104 ? -54.185 -22.068 25.938 1.00 57.69 104 SER A N 1
ATOM 769 C CA . SER A 1 104 ? -55.564 -22.358 26.381 1.00 57.69 104 SER A CA 1
ATOM 770 C C . SER A 1 104 ? -55.672 -23.821 26.793 1.00 57.69 104 SER A C 1
ATOM 772 O O . SER A 1 104 ? -55.132 -24.671 26.052 1.00 57.69 104 SER A O 1
#

Secondary structure (DSSP, 8-state):
---EEEEEEE--TT--GGGG-EEEEEEEETTEEEEEEEEE-TT---SEEEEEEEEEETTEEEEEEEEEEETTTHHHHHHHTT---PPPPPP-------------

InterPro domains:
  IPR003325 TerD domain [PF02342] (3-81)
  IPR003325 TerD domain [cd06974] (3-82)
  IPR051324 Stress and Tellurium Resistance Protein [PTHR32097] (3-87)

pLDDT: mean 88.44, std 13.18, range [47.09, 97.94]

Foldseek 3Di:
DKDKDWDKDFAPPLDACLVVQKDKDWDADVPRTDDIDMDGCNPPQARMWTQWMWIADPNDTDIDGDGDGHNVTPQVVCVVVVHHDDDDPDPPDPPCPDDDDDDD

Radius of gyration: 21.48 Å; chains: 1; bounding box: 79×28×48 Å

Sequence (104 aa):
MSKKIAFTVTCDGGQTVSGLRNLSIDVEQGATGLVSGSVELSGRQEAALILGEFYRRNNDWKFRFVAQGFNGGLKPLAEHFGVNIADEPAPRSPDSSGCNPSAS